Protein AF-A0A537CWT0-F1 (afdb_monomer)

Secondary structure (DSSP, 8-state):
----------------------------------PPPP------------------------PEEEEEES-HHHHHHHHHHHHHHHHTT------EEEEESSHHHHHHHS-HHHHHHHHHHHHSSSEEHHHHHHHTT--HHHHHHHHHHHHHTTSEEEETTEEEE--SEEEEE---

pLDDT: mean 72.59, std 23.46, range [31.36, 95.62]

Structure (mmCIF, N/CA/C/O backbone):
data_AF-A0A537CWT0-F1
#
_entry.id   AF-A0A537CWT0-F1
#
loop_
_atom_site.group_PDB
_atom_site.id
_atom_site.type_symbol
_atom_site.label_atom_id
_atom_site.label_alt_id
_atom_site.label_comp_id
_atom_site.label_asym_id
_atom_site.label_entity_id
_atom_site.label_seq_id
_atom_site.pdbx_PDB_ins_code
_atom_site.Cartn_x
_atom_site.Cartn_y
_atom_site.Cartn_z
_atom_site.occupancy
_atom_site.B_iso_or_equiv
_atom_site.auth_seq_id
_atom_site.auth_comp_id
_atom_site.auth_asym_id
_atom_site.auth_atom_id
_atom_site.pdbx_PDB_model_num
ATOM 1 N N . MET A 1 1 ? -45.341 -22.664 51.140 1.00 34.88 1 MET A N 1
ATOM 2 C CA . MET A 1 1 ? -44.654 -23.723 51.918 1.00 34.88 1 MET A CA 1
ATOM 3 C C . MET A 1 1 ? -45.090 -25.076 51.365 1.00 34.88 1 MET A C 1
ATOM 5 O O . MET A 1 1 ? -46.285 -25.164 51.106 1.00 34.88 1 MET A O 1
ATOM 9 N N . PRO A 1 2 ? -44.233 -26.111 51.226 1.00 49.41 2 PRO A N 1
ATOM 10 C CA . PRO A 1 2 ? -42.760 -26.183 51.326 1.00 49.41 2 PRO A CA 1
ATOM 11 C C . PRO A 1 2 ? -42.078 -26.769 50.042 1.00 49.41 2 PRO A C 1
ATOM 13 O O . PRO A 1 2 ? -42.751 -27.337 49.194 1.00 49.41 2 PRO A O 1
ATOM 16 N N . CYS A 1 3 ? -40.822 -26.385 49.748 1.00 33.22 3 CYS A N 1
ATOM 17 C CA . CYS A 1 3 ? -39.561 -27.187 49.754 1.00 33.22 3 CYS A CA 1
ATOM 18 C C . CYS A 1 3 ? -39.513 -28.389 48.775 1.00 33.22 3 CYS A C 1
ATOM 20 O O . CYS A 1 3 ? -40.420 -29.200 48.767 1.00 33.22 3 CYS A O 1
ATOM 22 N N . SER A 1 4 ? -38.481 -28.603 47.942 1.00 38.00 4 SER A N 1
ATOM 23 C CA . SER A 1 4 ? -37.072 -28.866 48.305 1.00 38.00 4 SER A CA 1
ATOM 24 C C . SER A 1 4 ? -36.154 -28.793 47.062 1.00 38.00 4 SER A C 1
ATOM 26 O O . SER A 1 4 ? -36.421 -29.452 46.066 1.00 38.00 4 SER A O 1
ATOM 28 N N . LYS A 1 5 ? -35.134 -27.921 47.038 1.00 36.72 5 LYS A N 1
ATOM 29 C CA . LYS A 1 5 ? -33.679 -28.227 47.063 1.00 36.72 5 LYS A CA 1
ATOM 30 C C . LYS A 1 5 ? -33.250 -29.599 46.501 1.00 36.72 5 LYS A C 1
ATOM 32 O O . LYS A 1 5 ? -33.615 -30.625 47.069 1.00 36.72 5 LYS A O 1
ATOM 37 N N . SER A 1 6 ? -32.332 -29.597 45.526 1.00 41.34 6 SER A N 1
ATOM 38 C CA . SER A 1 6 ? -30.952 -30.102 45.695 1.00 41.34 6 SER A CA 1
ATOM 39 C C . SER A 1 6 ? -30.081 -29.802 44.472 1.00 41.34 6 SER A C 1
ATOM 41 O O . SER A 1 6 ? -30.469 -30.016 43.328 1.00 41.34 6 SER A O 1
ATOM 43 N N . SER A 1 7 ? -28.905 -29.263 44.770 1.00 34.00 7 SER A N 1
ATOM 44 C CA . SER A 1 7 ? -27.832 -28.847 43.878 1.00 34.00 7 SER A CA 1
ATOM 45 C C . SER A 1 7 ? -27.056 -30.035 43.304 1.00 34.00 7 SER A C 1
ATOM 47 O O . SER A 1 7 ? -26.920 -31.060 43.965 1.00 34.00 7 SER A O 1
ATOM 49 N N . CYS A 1 8 ? -26.409 -29.843 42.153 1.00 32.84 8 CYS A N 1
ATOM 50 C CA . CYS A 1 8 ? -25.145 -30.517 41.874 1.00 32.84 8 CYS A CA 1
ATOM 51 C C . CYS A 1 8 ? -24.180 -29.525 41.214 1.00 32.84 8 CYS A C 1
ATOM 53 O O . CYS A 1 8 ? -24.408 -29.045 40.106 1.00 32.84 8 CYS A O 1
ATOM 55 N N . THR A 1 9 ? -23.133 -29.187 41.963 1.00 36.12 9 THR A N 1
ATOM 56 C CA . THR A 1 9 ? -21.976 -28.386 41.561 1.00 36.12 9 THR A CA 1
ATOM 57 C C . THR A 1 9 ? -20.804 -29.340 41.356 1.00 36.12 9 THR A C 1
ATOM 59 O O . THR A 1 9 ? -20.543 -30.153 42.236 1.00 36.12 9 THR A O 1
ATOM 62 N N . THR A 1 10 ? -20.072 -29.210 40.250 1.00 39.78 10 THR A N 1
ATOM 63 C CA . THR A 1 10 ? -18.680 -29.670 40.015 1.00 39.78 10 THR A CA 1
ATOM 64 C C . THR A 1 10 ? -18.254 -28.931 38.731 1.00 39.78 10 THR A C 1
ATOM 66 O O . THR A 1 10 ? -18.876 -29.145 37.700 1.00 39.78 10 THR A O 1
ATOM 69 N N . ILE A 1 11 ? -17.478 -27.838 38.709 1.00 36.50 11 ILE A N 1
ATOM 70 C CA . ILE A 1 11 ? -16.060 -27.595 39.054 1.00 36.50 11 ILE A CA 1
ATOM 71 C C . ILE A 1 11 ? -15.094 -28.652 38.504 1.00 36.50 11 ILE A C 1
ATOM 73 O O . ILE A 1 11 ? -14.943 -29.705 39.102 1.00 36.50 11 ILE A O 1
ATOM 77 N N . CYS A 1 12 ? -14.403 -28.318 37.410 1.00 35.03 12 CYS A N 1
ATOM 78 C CA . CYS A 1 12 ? -12.934 -28.344 37.249 1.00 35.03 12 CYS A CA 1
ATOM 79 C C . CYS A 1 12 ? -12.627 -28.059 35.766 1.00 35.03 12 CYS A C 1
ATOM 81 O O . CYS A 1 12 ? -13.151 -28.727 34.886 1.00 35.03 12 CYS A O 1
ATOM 83 N N . ALA A 1 13 ? -12.016 -26.928 35.419 1.00 34.69 13 ALA A N 1
ATOM 84 C CA . ALA A 1 13 ? -10.604 -26.572 35.590 1.00 34.69 13 ALA A CA 1
ATOM 85 C C . ALA A 1 13 ? -9.775 -26.922 34.339 1.00 34.69 13 ALA A C 1
ATOM 87 O O . ALA A 1 13 ? -9.564 -28.084 34.025 1.00 34.69 13 ALA A O 1
ATOM 88 N N . THR A 1 14 ? -9.294 -25.847 33.705 1.00 36.31 14 THR A N 1
ATOM 89 C CA . THR A 1 14 ? -7.886 -25.626 33.340 1.00 36.31 14 THR A CA 1
ATOM 90 C C . THR A 1 14 ? -7.220 -26.566 32.336 1.00 36.31 14 THR A C 1
ATOM 92 O O . THR A 1 14 ? -7.084 -27.757 32.574 1.00 36.31 14 THR A O 1
ATOM 95 N N . GLY A 1 15 ? -6.590 -25.977 31.314 1.00 32.84 15 GLY A N 1
ATOM 96 C CA . GLY A 1 15 ? -5.344 -26.560 30.807 1.00 32.84 15 GLY A CA 1
ATOM 97 C C . GLY A 1 15 ? -5.030 -26.308 29.347 1.00 32.84 15 GLY A C 1
ATOM 98 O O . GLY A 1 15 ? -5.294 -27.139 28.492 1.00 32.84 15 GLY A O 1
ATOM 99 N N . CYS A 1 16 ? -4.400 -25.167 29.100 1.00 32.88 16 CYS A N 1
ATOM 100 C CA . CYS A 1 16 ? -3.584 -24.868 27.930 1.00 32.88 16 CYS A CA 1
ATOM 101 C C . CYS A 1 16 ? -2.500 -25.944 27.698 1.00 32.88 16 CYS A C 1
ATOM 103 O O . CYS A 1 16 ? -1.888 -26.364 28.675 1.00 32.88 16 CYS A O 1
ATOM 105 N N . ALA A 1 17 ? -2.197 -26.308 26.445 1.00 37.72 17 ALA A N 1
ATOM 106 C CA . ALA A 1 17 ? -0.816 -26.421 25.949 1.00 37.72 17 ALA A CA 1
ATOM 107 C C . ALA A 1 17 ? -0.761 -26.840 24.473 1.00 37.72 17 ALA A C 1
ATOM 109 O O . ALA A 1 17 ? -1.354 -27.825 24.043 1.00 37.72 17 ALA A O 1
ATOM 110 N N . MET A 1 18 ? 0.023 -26.070 23.724 1.00 39.34 18 MET A N 1
ATOM 111 C CA . MET A 1 18 ? 0.506 -26.380 22.389 1.00 39.34 18 MET A CA 1
ATOM 112 C C . MET A 1 18 ? 1.511 -27.535 22.429 1.00 39.34 18 MET A C 1
ATOM 114 O O . MET A 1 18 ? 2.433 -27.515 23.237 1.00 39.34 18 MET A O 1
ATOM 118 N N . ALA A 1 19 ? 1.383 -28.466 21.494 1.00 38.69 19 ALA A N 1
ATOM 119 C CA . ALA A 1 19 ? 2.443 -29.261 20.870 1.00 38.69 19 ALA A CA 1
ATOM 120 C C . ALA A 1 19 ? 1.726 -30.121 19.817 1.00 38.69 19 ALA A C 1
ATOM 122 O O . ALA A 1 19 ? 0.599 -30.542 20.024 1.00 38.69 19 ALA A O 1
ATOM 123 N N . GLY A 1 20 ? 2.247 -30.421 18.647 1.00 37.44 20 GLY A N 1
ATOM 124 C CA . GLY A 1 20 ? 3.543 -30.185 18.072 1.00 37.44 20 GLY A CA 1
ATOM 125 C C . GLY A 1 20 ? 3.449 -30.704 16.643 1.00 37.44 20 GLY A C 1
ATOM 126 O O . GLY A 1 20 ? 2.646 -31.581 16.316 1.00 37.44 20 GLY A O 1
ATOM 127 N N . TRP A 1 21 ? 4.256 -30.106 15.785 1.00 36.69 21 TRP A N 1
ATOM 128 C CA . TRP A 1 21 ? 4.493 -30.561 14.428 1.00 36.69 21 TRP A CA 1
ATOM 129 C C . TRP A 1 21 ? 4.761 -32.071 14.426 1.00 36.69 21 TRP A C 1
ATOM 131 O O . TRP A 1 21 ? 5.682 -32.539 15.090 1.00 36.69 21 TRP A O 1
ATOM 141 N N . SER A 1 22 ? 3.956 -32.838 13.696 1.00 44.94 22 SER A N 1
ATOM 142 C CA . SER A 1 22 ? 4.201 -34.265 13.485 1.00 44.94 22 SER A CA 1
ATOM 143 C C . SER A 1 22 ? 4.055 -34.581 12.002 1.00 44.94 22 SER A C 1
ATOM 145 O O . SER A 1 22 ? 2.994 -34.445 11.397 1.00 44.94 22 SER A O 1
ATOM 147 N N . SER A 1 23 ? 5.192 -34.928 11.407 1.00 39.62 23 SER A N 1
ATOM 148 C CA . SER A 1 23 ? 5.325 -35.455 10.060 1.00 39.62 23 SER A CA 1
ATOM 149 C C . SER A 1 23 ? 4.630 -36.813 9.974 1.00 39.62 23 SER A C 1
ATOM 151 O O . SER A 1 23 ? 4.999 -37.765 10.661 1.00 39.62 23 SER A O 1
ATOM 153 N N . THR A 1 24 ? 3.623 -36.934 9.115 1.00 48.78 24 THR A N 1
ATOM 154 C CA . THR A 1 24 ? 3.025 -38.230 8.802 1.00 48.78 24 THR A CA 1
ATOM 155 C C . THR A 1 24 ? 3.873 -38.930 7.745 1.00 48.78 24 THR A C 1
ATOM 157 O O . THR A 1 24 ? 3.811 -38.649 6.551 1.00 48.78 24 THR A O 1
ATOM 160 N N . ARG A 1 25 ? 4.707 -39.861 8.215 1.00 39.31 25 ARG A N 1
ATOM 161 C CA . ARG A 1 25 ? 5.281 -40.935 7.404 1.00 39.31 25 ARG A CA 1
ATOM 162 C C . ARG A 1 25 ? 4.158 -41.926 7.091 1.00 39.31 25 ARG A C 1
ATOM 164 O O . ARG A 1 25 ? 3.628 -42.565 7.994 1.00 39.31 25 ARG A O 1
ATOM 171 N N . THR A 1 26 ? 3.797 -42.024 5.817 1.00 37.22 26 THR A N 1
ATOM 172 C CA . THR A 1 26 ? 2.825 -42.978 5.278 1.00 37.22 26 THR A CA 1
ATOM 173 C C . THR A 1 26 ? 3.346 -44.405 5.442 1.00 37.22 26 THR A C 1
ATOM 175 O O . THR A 1 26 ? 4.286 -44.809 4.762 1.00 37.22 26 THR A O 1
ATOM 178 N N . GLY A 1 27 ? 2.744 -45.157 6.362 1.00 35.94 27 GLY A N 1
ATOM 179 C CA . GLY A 1 27 ? 2.825 -46.612 6.426 1.00 35.94 27 GLY A CA 1
ATOM 180 C C . GLY A 1 27 ? 1.505 -47.188 5.929 1.00 35.94 27 GLY A C 1
ATOM 181 O O . GLY A 1 27 ? 0.454 -46.888 6.490 1.00 35.94 27 GLY A O 1
ATOM 182 N N . ALA A 1 28 ? 1.572 -47.952 4.843 1.00 35.06 28 ALA A N 1
ATOM 183 C CA . ALA A 1 28 ? 0.460 -48.695 4.276 1.00 35.06 28 ALA A CA 1
ATOM 184 C C . ALA A 1 28 ? 0.039 -49.835 5.216 1.00 35.06 28 ALA A C 1
ATOM 186 O O . ALA A 1 28 ? 0.887 -50.577 5.708 1.00 35.06 28 ALA A O 1
ATOM 187 N N . ALA A 1 29 ? -1.267 -49.984 5.419 1.00 35.78 29 ALA A N 1
ATOM 188 C CA . ALA A 1 29 ? -1.880 -51.214 5.896 1.00 35.78 29 ALA A CA 1
ATOM 189 C C . ALA A 1 29 ? -3.278 -51.322 5.272 1.00 35.78 29 ALA A C 1
ATOM 191 O O . ALA A 1 29 ? -4.178 -50.538 5.579 1.00 35.78 29 ALA A O 1
ATOM 192 N N . GLU A 1 30 ? -3.404 -52.264 4.339 1.00 34.53 30 GLU A N 1
ATOM 193 C CA . GLU A 1 30 ? -4.662 -52.785 3.813 1.00 34.53 30 GLU A CA 1
ATOM 194 C C . GLU A 1 30 ? -5.505 -53.381 4.941 1.00 34.53 30 GLU A C 1
ATOM 196 O O . GLU A 1 30 ? -5.011 -54.180 5.734 1.00 34.53 30 GLU A O 1
ATOM 201 N N . CYS A 1 31 ? -6.800 -53.068 4.946 1.00 31.36 31 CYS A N 1
ATOM 202 C CA . CYS A 1 31 ? -7.801 -53.886 5.615 1.00 31.36 31 CYS A CA 1
ATOM 203 C C . CYS A 1 31 ? -8.900 -54.232 4.614 1.00 31.36 31 CYS A C 1
ATOM 205 O O . CYS A 1 31 ? -9.511 -53.367 3.985 1.00 31.36 31 CYS A O 1
ATOM 207 N N . ALA A 1 32 ? -9.068 -55.540 4.467 1.00 36.44 32 ALA A N 1
ATOM 208 C CA . ALA A 1 32 ? -9.898 -56.235 3.512 1.00 36.44 32 ALA A CA 1
ATOM 209 C C . ALA A 1 32 ? -11.406 -56.069 3.754 1.00 36.44 32 ALA A C 1
ATOM 211 O O . ALA A 1 32 ? -11.881 -55.789 4.855 1.00 36.44 32 ALA A O 1
ATOM 212 N N . ALA A 1 33 ? -12.135 -56.296 2.665 1.00 34.25 33 ALA A N 1
ATOM 213 C CA . ALA A 1 33 ? -13.580 -56.297 2.549 1.00 34.25 33 ALA A CA 1
ATOM 214 C C . ALA A 1 33 ? -14.261 -57.422 3.350 1.00 34.25 33 ALA A C 1
ATOM 216 O O . ALA A 1 33 ? -13.809 -58.565 3.342 1.00 34.25 33 ALA A O 1
ATOM 217 N N . ALA A 1 34 ? -15.428 -57.117 3.922 1.00 35.56 34 ALA A N 1
ATOM 218 C CA . ALA A 1 34 ? -16.455 -58.100 4.257 1.00 35.56 34 ALA A CA 1
ATOM 219 C C . ALA A 1 34 ? -17.852 -57.484 4.050 1.00 35.56 34 ALA A C 1
ATOM 221 O O . ALA A 1 34 ? -18.134 -56.377 4.508 1.00 35.56 34 ALA A O 1
ATOM 222 N N . ALA A 1 35 ? -18.689 -58.200 3.298 1.00 39.25 35 ALA A N 1
ATOM 223 C CA . ALA A 1 35 ? -20.044 -57.838 2.876 1.00 39.25 35 ALA A CA 1
ATOM 224 C C . ALA A 1 35 ? -21.115 -58.172 3.954 1.00 39.25 35 ALA A C 1
ATOM 226 O O . ALA A 1 35 ? -20.802 -58.871 4.919 1.00 39.25 35 ALA A O 1
ATOM 227 N N . PRO A 1 36 ? -22.369 -57.681 3.823 1.00 46.34 36 PRO A N 1
ATOM 228 C CA . PRO A 1 36 ? -23.316 -57.514 4.933 1.00 46.34 36 PRO A CA 1
ATOM 229 C C . PRO A 1 36 ? -24.407 -58.602 4.996 1.00 46.34 36 PRO A C 1
ATOM 231 O O . PRO A 1 36 ? -24.642 -59.289 4.002 1.00 46.34 36 PRO A O 1
ATOM 234 N N . PRO A 1 37 ? -25.192 -58.672 6.090 1.00 43.22 37 PRO A N 1
ATOM 235 C CA . PRO A 1 37 ? -26.541 -59.214 6.035 1.00 43.22 37 PRO A CA 1
ATOM 236 C C . PRO A 1 37 ? -27.619 -58.119 6.020 1.00 43.22 37 PRO A C 1
ATOM 238 O O . PRO A 1 37 ? -27.572 -57.107 6.720 1.00 43.22 37 PRO A O 1
ATOM 241 N N . THR A 1 38 ? -28.622 -58.389 5.196 1.00 44.62 38 THR A N 1
ATOM 242 C CA . THR A 1 38 ? -29.896 -57.693 5.029 1.00 44.62 38 THR A CA 1
ATOM 243 C C . THR A 1 38 ? -30.796 -57.810 6.258 1.00 44.62 38 THR A C 1
ATOM 245 O O . THR A 1 38 ? -31.020 -58.916 6.742 1.00 44.62 38 THR A O 1
ATOM 248 N N . SER A 1 39 ? -31.454 -56.720 6.659 1.00 44.41 39 SER A N 1
ATOM 249 C CA . SER A 1 39 ? -32.842 -56.810 7.128 1.00 44.41 39 SER A CA 1
ATOM 250 C C . SER A 1 39 ? -33.589 -55.492 6.927 1.00 44.41 39 SER A C 1
ATOM 252 O O . SER A 1 39 ? -33.061 -54.392 7.073 1.00 44.41 39 SER A O 1
ATOM 254 N N . SER A 1 40 ? -34.828 -55.656 6.489 1.00 47.53 40 SER A N 1
ATOM 255 C CA . SER A 1 40 ? -35.808 -54.650 6.117 1.00 47.53 40 SER A CA 1
ATOM 256 C C . SER A 1 40 ? -36.410 -53.945 7.331 1.00 47.53 40 SER A C 1
ATOM 258 O O . SER A 1 40 ? -36.936 -54.602 8.227 1.00 47.53 40 SER A O 1
ATOM 260 N N . GLY A 1 41 ? -36.461 -52.616 7.284 1.00 39.62 41 GLY A N 1
ATOM 261 C CA . GLY A 1 41 ? -37.243 -51.790 8.199 1.00 39.62 41 GLY A CA 1
ATOM 262 C C . GLY A 1 41 ? -37.722 -50.538 7.476 1.00 39.62 41 GLY A C 1
ATOM 263 O O . GLY A 1 41 ? -36.957 -49.615 7.226 1.00 39.62 41 GLY A O 1
ATOM 264 N N . ARG A 1 42 ? -38.993 -50.540 7.081 1.00 43.19 42 ARG A N 1
ATOM 265 C CA . ARG A 1 42 ? -39.689 -49.433 6.425 1.00 43.19 42 ARG A CA 1
ATOM 266 C C . ARG A 1 42 ? -40.107 -48.423 7.495 1.00 43.19 42 ARG A C 1
ATOM 268 O O . ARG A 1 42 ? -40.967 -48.754 8.298 1.00 43.19 42 ARG A O 1
ATOM 275 N N . SER A 1 43 ? -39.583 -47.199 7.463 1.00 44.97 43 SER A N 1
ATOM 276 C CA . SER A 1 43 ? -40.350 -46.029 7.906 1.00 44.97 43 SER A CA 1
ATOM 277 C C . SER A 1 43 ? -39.778 -44.728 7.357 1.00 44.97 43 SER A C 1
ATOM 279 O O . SER A 1 43 ? -38.613 -44.408 7.557 1.00 44.97 43 SER A O 1
ATOM 281 N N . SER A 1 44 ? -40.666 -43.999 6.682 1.00 44.09 44 SER A N 1
ATOM 282 C CA . SER A 1 44 ? -40.820 -42.546 6.722 1.00 44.09 44 SER A CA 1
ATOM 283 C C . SER A 1 44 ? -39.558 -41.687 6.767 1.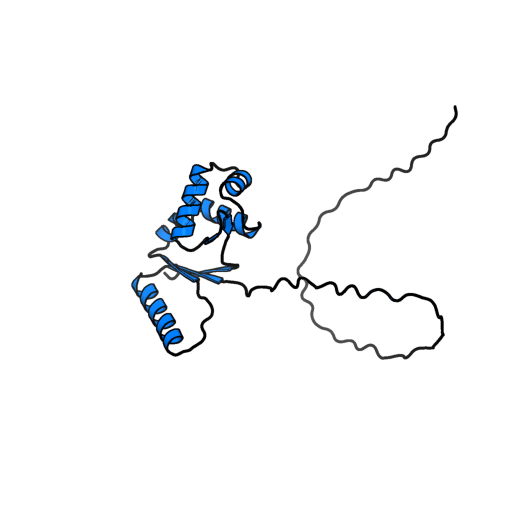00 44.09 44 SER A C 1
ATOM 285 O O . SER A 1 44 ? -38.945 -41.492 7.814 1.00 44.09 44 SER A O 1
ATOM 287 N N . SER A 1 45 ? -39.318 -40.994 5.666 1.00 50.69 45 SER A N 1
ATOM 288 C CA . SER A 1 45 ? -39.399 -39.533 5.630 1.00 50.69 45 SER A CA 1
ATOM 289 C C . SER A 1 45 ? -38.597 -39.095 4.422 1.00 50.69 45 SER A C 1
ATOM 291 O O . SER A 1 45 ? -37.383 -39.275 4.362 1.00 50.69 45 SER A O 1
ATOM 293 N N . CYS A 1 46 ? -39.297 -38.549 3.434 1.00 37.69 46 CYS A N 1
ATOM 294 C CA . CYS A 1 46 ? -38.706 -37.661 2.456 1.00 37.69 46 CYS A CA 1
ATOM 295 C C . CYS A 1 46 ? -38.040 -36.511 3.222 1.00 37.69 46 CYS A C 1
ATOM 297 O O . CYS A 1 46 ? -38.664 -35.496 3.524 1.00 37.69 46 CYS A O 1
ATOM 299 N N . ALA A 1 47 ? -36.769 -36.700 3.578 1.00 43.72 47 ALA A N 1
ATOM 300 C CA . ALA A 1 47 ? -35.898 -35.610 3.944 1.00 43.72 47 ALA A CA 1
ATOM 301 C C . ALA A 1 47 ? -35.849 -34.710 2.716 1.00 43.72 47 ALA A C 1
ATOM 303 O O . ALA A 1 47 ? -35.270 -35.067 1.689 1.00 43.72 47 ALA A O 1
ATOM 304 N N . THR A 1 48 ? -36.534 -33.575 2.819 1.00 49.19 48 THR A N 1
ATOM 305 C CA . THR A 1 48 ? -36.343 -32.411 1.974 1.00 49.19 48 THR A CA 1
ATOM 306 C C . THR A 1 48 ? -34.844 -32.248 1.799 1.00 49.19 48 THR A C 1
ATOM 308 O O . THR A 1 48 ? -34.147 -31.825 2.723 1.00 49.19 48 THR A O 1
ATOM 311 N N . THR A 1 49 ? -34.318 -32.626 0.634 1.00 49.41 49 THR A N 1
ATOM 312 C CA . THR A 1 49 ? -33.001 -32.183 0.205 1.00 49.41 49 THR A CA 1
ATOM 313 C C . THR A 1 49 ? -33.162 -30.701 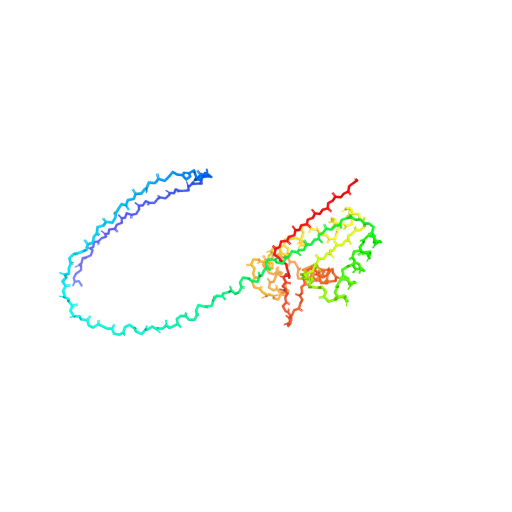-0.058 1.00 49.41 49 THR A C 1
ATOM 315 O O . THR A 1 49 ? -33.343 -30.261 -1.190 1.00 49.41 49 THR A O 1
ATOM 318 N N . SER A 1 50 ? -33.166 -29.929 1.029 1.00 42.31 50 SER A N 1
ATOM 319 C CA . SER A 1 50 ? -32.785 -28.539 1.022 1.00 42.31 50 SER A CA 1
ATOM 320 C C . SER A 1 50 ? -31.411 -28.567 0.396 1.00 42.31 50 SER A C 1
ATOM 322 O O . SER A 1 50 ? -30.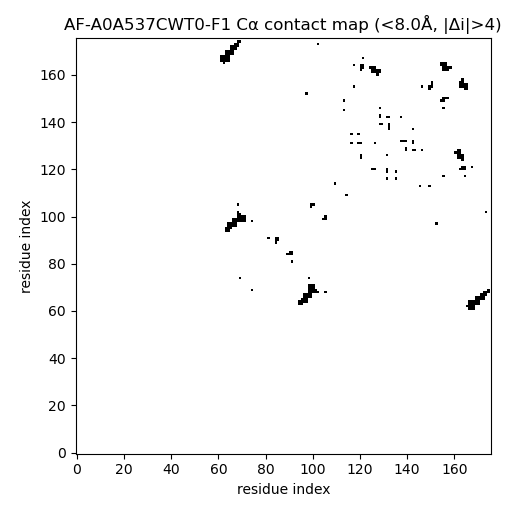428 -28.928 1.044 1.00 42.31 50 SER A O 1
ATOM 324 N N . SER A 1 51 ? -31.367 -28.300 -0.904 1.00 44.19 51 SER A N 1
ATOM 325 C CA . SER A 1 51 ? -30.166 -27.920 -1.607 1.00 44.19 51 SER A CA 1
ATOM 326 C C . SER A 1 51 ? -29.648 -26.712 -0.848 1.00 44.19 51 SER A C 1
ATOM 328 O O . SER A 1 51 ? -30.036 -25.573 -1.104 1.00 44.19 51 SER A O 1
ATOM 330 N N . ALA A 1 52 ? -28.835 -26.987 0.171 1.00 43.97 52 ALA A N 1
ATOM 331 C CA . ALA A 1 52 ? -27.934 -26.042 0.758 1.00 43.97 52 ALA A CA 1
ATOM 332 C C . ALA A 1 52 ? -27.084 -25.633 -0.429 1.00 43.97 52 ALA A C 1
ATOM 334 O O . ALA A 1 52 ? -26.155 -26.341 -0.821 1.00 43.97 52 ALA A O 1
ATOM 335 N N . THR A 1 53 ? -27.487 -24.536 -1.068 1.00 49.31 53 THR A N 1
ATOM 336 C CA . THR A 1 53 ? -26.654 -23.781 -1.980 1.00 49.31 53 THR A CA 1
ATOM 337 C C . THR A 1 53 ? -25.483 -23.381 -1.120 1.00 49.31 53 THR A C 1
ATOM 339 O O . THR A 1 53 ? -25.498 -22.366 -0.422 1.00 49.31 53 THR A O 1
ATOM 342 N N . SER A 1 54 ? -24.516 -24.294 -1.075 1.00 44.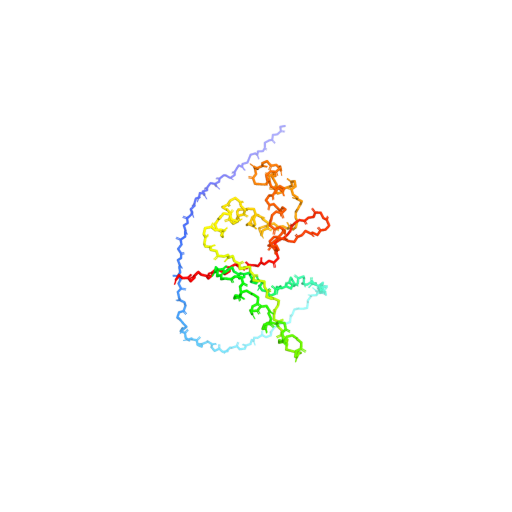44 54 SER A N 1
ATOM 343 C CA . SER A 1 54 ? -23.191 -24.099 -0.566 1.00 44.44 54 SER A CA 1
ATOM 344 C C . SER A 1 54 ? -22.786 -22.795 -1.207 1.00 44.44 54 SER A C 1
ATOM 346 O O . SER A 1 54 ? -22.533 -22.725 -2.411 1.00 44.44 54 SER A O 1
ATOM 348 N N . ARG A 1 55 ? -22.803 -21.730 -0.402 1.00 49.69 55 ARG A N 1
ATOM 349 C CA . ARG A 1 55 ? -22.022 -20.535 -0.653 1.00 49.69 55 ARG A CA 1
ATOM 350 C C . ARG A 1 55 ? -20.585 -21.021 -0.579 1.00 49.69 55 ARG A C 1
ATOM 352 O O . ARG A 1 55 ? -19.881 -20.816 0.404 1.00 49.69 55 ARG A O 1
ATOM 359 N N . ARG A 1 56 ? -20.177 -21.743 -1.620 1.00 44.53 56 ARG A N 1
ATOM 360 C CA . ARG A 1 56 ? -18.807 -21.989 -1.984 1.00 44.53 56 ARG A CA 1
ATOM 361 C C . ARG A 1 56 ? -18.315 -20.580 -2.229 1.00 44.53 56 ARG A C 1
ATOM 363 O O . ARG A 1 56 ? -18.520 -20.031 -3.306 1.00 44.53 56 ARG A O 1
ATOM 370 N N . ARG A 1 57 ? -17.798 -19.946 -1.166 1.00 47.28 57 ARG A N 1
ATOM 371 C CA . ARG A 1 57 ? -16.933 -18.782 -1.288 1.00 47.28 57 ARG A CA 1
ATOM 372 C C . ARG A 1 57 ? -15.978 -19.199 -2.383 1.00 47.28 57 ARG A C 1
ATOM 374 O O . ARG A 1 57 ? -15.213 -20.143 -2.194 1.00 47.28 57 ARG A O 1
ATOM 381 N N . SER A 1 58 ? -16.127 -18.594 -3.552 1.00 46.72 58 SER A N 1
ATOM 382 C CA . SER A 1 58 ? -15.103 -18.636 -4.570 1.00 46.72 58 SER A CA 1
ATOM 383 C C . SER A 1 58 ? -13.847 -18.222 -3.828 1.00 46.72 58 SER A C 1
ATOM 385 O O . SER A 1 58 ? -13.749 -17.076 -3.383 1.00 46.72 58 SER A O 1
ATOM 387 N N . VAL A 1 59 ? -12.959 -19.177 -3.564 1.00 55.25 59 VAL A N 1
ATOM 388 C CA . VAL A 1 59 ? -11.621 -18.869 -3.088 1.00 55.25 59 VAL A CA 1
ATOM 389 C C . VAL A 1 59 ? -11.007 -18.162 -4.282 1.00 55.25 59 VAL A C 1
ATOM 391 O O . VAL A 1 59 ? -10.516 -18.801 -5.208 1.00 55.25 59 VAL A O 1
ATOM 394 N N . ALA A 1 60 ? -11.211 -16.845 -4.349 1.00 59.06 60 ALA A N 1
ATOM 395 C CA . ALA A 1 60 ? -10.546 -16.000 -5.311 1.00 59.06 60 ALA A CA 1
ATOM 396 C C . ALA A 1 60 ? -9.062 -16.327 -5.155 1.00 59.06 60 ALA A C 1
ATOM 398 O O . ALA A 1 60 ? -8.556 -16.334 -4.032 1.00 59.06 60 ALA A O 1
ATOM 399 N N . LEU A 1 61 ? -8.422 -16.722 -6.257 1.00 65.12 61 LEU A N 1
ATOM 400 C CA . LEU A 1 61 ? -6.998 -17.039 -6.294 1.00 65.12 61 LEU A 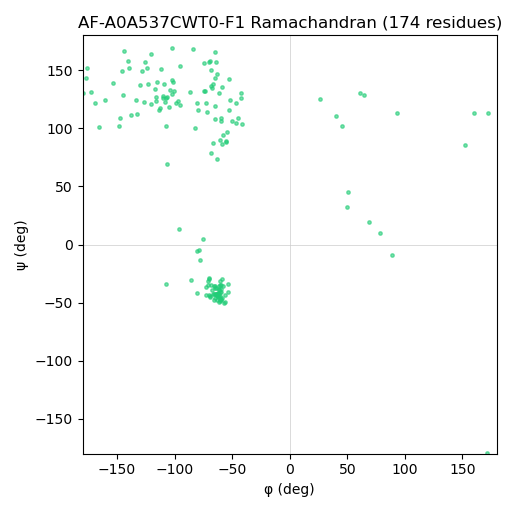CA 1
ATOM 401 C C . LEU A 1 61 ? -6.235 -15.991 -5.480 1.00 65.12 61 LEU A C 1
ATOM 403 O O . LEU A 1 61 ? -6.481 -14.797 -5.658 1.00 65.12 61 LEU A O 1
ATOM 407 N N . ALA A 1 62 ? -5.362 -16.447 -4.578 1.00 76.19 62 ALA A N 1
ATOM 408 C CA . ALA A 1 62 ? -4.631 -15.565 -3.679 1.00 76.19 62 ALA A CA 1
ATOM 409 C C . ALA A 1 62 ? -3.916 -14.479 -4.491 1.00 76.19 62 ALA A C 1
ATOM 411 O O . A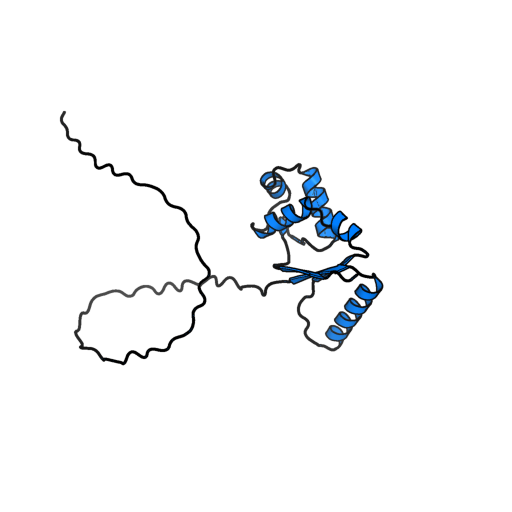LA A 1 62 ? -3.043 -14.759 -5.316 1.00 76.19 62 ALA A O 1
ATOM 412 N N . ARG A 1 63 ? -4.322 -13.229 -4.281 1.00 85.94 63 ARG A N 1
ATOM 413 C CA . ARG A 1 63 ? -3.786 -12.078 -5.003 1.00 85.94 63 ARG A CA 1
ATOM 414 C C . ARG A 1 63 ? -2.459 -11.694 -4.359 1.00 85.94 63 ARG A C 1
ATOM 416 O O . ARG A 1 63 ? -2.415 -11.417 -3.165 1.00 85.94 63 ARG A O 1
ATOM 423 N N . THR A 1 64 ? -1.374 -11.688 -5.122 1.00 89.25 64 THR A N 1
ATOM 424 C CA . THR A 1 64 ? -0.044 -11.357 -4.586 1.00 89.25 64 THR A CA 1
ATOM 425 C C . THR A 1 64 ? 0.319 -9.914 -4.925 1.00 89.25 64 THR A C 1
ATOM 427 O O . THR A 1 64 ? 0.174 -9.495 -6.072 1.00 89.25 64 THR A O 1
ATOM 430 N N . LEU A 1 65 ? 0.790 -9.167 -3.928 1.00 90.69 65 LEU A N 1
ATOM 431 C CA . LEU A 1 65 ? 1.460 -7.880 -4.090 1.00 90.69 65 LEU A CA 1
ATOM 432 C C . LEU A 1 65 ? 2.974 -8.104 -4.063 1.00 90.69 65 LEU A C 1
ATOM 434 O O . LEU A 1 65 ? 3.508 -8.620 -3.079 1.00 90.69 65 LEU A O 1
ATOM 438 N N . GLU A 1 66 ? 3.664 -7.680 -5.114 1.00 91.31 66 GLU A N 1
ATOM 439 C CA . GLU A 1 66 ? 5.122 -7.700 -5.181 1.00 91.31 66 GLU A CA 1
ATOM 440 C C . GLU A 1 66 ? 5.688 -6.319 -4.855 1.00 91.31 66 GLU A C 1
ATOM 442 O O . GLU A 1 66 ? 5.383 -5.327 -5.517 1.00 91.31 66 GLU A O 1
ATOM 447 N N . LEU A 1 67 ? 6.528 -6.260 -3.828 1.00 91.88 67 LEU A N 1
ATOM 448 C CA . LEU A 1 67 ? 7.203 -5.055 -3.382 1.00 91.88 67 LEU A CA 1
ATOM 449 C C . LEU A 1 67 ? 8.687 -5.159 -3.730 1.00 91.88 67 LEU A C 1
ATOM 451 O O . LEU A 1 67 ? 9.360 -6.110 -3.325 1.00 91.88 67 LEU A O 1
ATOM 455 N N . ARG A 1 68 ? 9.198 -4.198 -4.496 1.00 91.44 68 ARG A N 1
ATOM 456 C CA . ARG A 1 68 ? 10.582 -4.213 -4.981 1.00 91.44 68 ARG A CA 1
ATOM 457 C C . ARG A 1 68 ? 11.296 -2.911 -4.685 1.00 91.44 68 ARG A C 1
ATOM 459 O O . ARG A 1 68 ? 10.680 -1.847 -4.679 1.00 91.44 68 ARG A O 1
ATOM 466 N N . VAL A 1 69 ? 12.603 -3.021 -4.488 1.00 92.00 69 VAL A N 1
ATOM 467 C CA . VAL A 1 69 ? 13.520 -1.883 -4.439 1.00 92.00 69 VAL A CA 1
ATOM 468 C C . VAL A 1 69 ? 14.403 -1.924 -5.681 1.00 92.00 69 VAL A C 1
ATOM 470 O O . VAL A 1 69 ? 14.966 -2.974 -5.987 1.00 92.00 69 VAL A O 1
ATOM 473 N N . GLY A 1 70 ? 14.471 -0.820 -6.420 1.00 90.31 70 GLY A N 1
ATOM 474 C CA . GLY A 1 70 ? 15.235 -0.726 -7.663 1.00 90.31 70 GLY A CA 1
ATOM 475 C C . GLY A 1 70 ? 14.972 0.569 -8.425 1.00 90.31 70 GLY A C 1
ATOM 476 O O . GLY A 1 70 ? 14.189 1.418 -7.992 1.00 90.31 70 GLY A O 1
ATOM 477 N N . ALA A 1 71 ? 15.617 0.724 -9.580 1.00 88.38 71 ALA A N 1
ATOM 478 C CA . ALA A 1 71 ? 15.463 1.924 -10.387 1.00 88.38 71 ALA A CA 1
ATOM 479 C C . ALA A 1 71 ? 14.049 2.021 -10.984 1.00 88.38 71 ALA A C 1
ATOM 481 O O . ALA A 1 71 ? 13.402 1.018 -11.296 1.00 88.38 71 ALA A O 1
ATOM 482 N N . ALA A 1 72 ? 13.578 3.252 -11.201 1.00 85.38 72 ALA A N 1
ATOM 483 C CA . ALA A 1 72 ? 12.310 3.485 -11.892 1.00 85.38 72 ALA A CA 1
ATOM 484 C C . ALA A 1 72 ? 12.322 2.921 -13.328 1.00 85.38 72 ALA A C 1
ATOM 486 O O . ALA A 1 72 ? 11.289 2.447 -13.796 1.00 85.38 72 ALA A O 1
ATOM 487 N N . GLY A 1 73 ? 13.492 2.903 -13.983 1.00 88.50 73 GLY A N 1
ATOM 488 C CA . GLY A 1 73 ? 13.693 2.265 -15.290 1.00 88.50 73 GLY A CA 1
ATOM 489 C C . GLY A 1 73 ? 13.331 0.779 -15.270 1.00 88.50 73 GLY A C 1
ATOM 490 O O . GLY A 1 73 ? 12.456 0.363 -16.018 1.00 88.50 73 GLY A O 1
ATOM 491 N N . ASP A 1 74 ? 13.853 0.013 -14.305 1.00 88.75 74 ASP A N 1
ATOM 492 C CA . ASP A 1 74 ? 13.538 -1.419 -14.169 1.00 88.75 74 ASP A CA 1
ATOM 493 C C . ASP A 1 74 ? 12.036 -1.684 -13.968 1.00 88.75 74 ASP A C 1
ATOM 495 O O . ASP A 1 74 ? 11.525 -2.766 -14.277 1.00 88.75 74 ASP A O 1
ATOM 499 N N . ALA A 1 75 ? 11.320 -0.735 -13.357 1.00 88.12 75 ALA A N 1
ATOM 500 C CA . ALA A 1 75 ? 9.872 -0.809 -13.195 1.00 88.12 75 ALA A CA 1
ATOM 501 C C . ALA A 1 75 ? 9.138 -0.570 -14.515 1.00 88.12 75 ALA A C 1
ATOM 503 O O . ALA A 1 75 ? 8.208 -1.321 -14.824 1.00 88.12 75 ALA A O 1
ATOM 504 N N . LEU A 1 76 ? 9.579 0.426 -15.283 1.00 89.69 76 LEU A N 1
ATOM 505 C CA . LEU A 1 76 ? 9.031 0.746 -16.594 1.00 89.69 76 LEU A CA 1
ATOM 506 C C . LEU A 1 76 ? 9.281 -0.388 -17.595 1.00 89.69 76 LEU A C 1
ATOM 508 O O . LEU A 1 76 ? 8.330 -0.847 -18.221 1.00 89.69 76 LEU A O 1
ATOM 512 N N . ASP A 1 77 ? 10.496 -0.931 -17.645 1.00 92.31 77 ASP A N 1
ATOM 513 C CA . ASP A 1 77 ? 10.861 -2.038 -18.538 1.00 92.31 77 ASP A CA 1
ATOM 514 C C . ASP A 1 77 ? 9.997 -3.281 -18.278 1.00 92.31 77 ASP A C 1
ATOM 516 O O . ASP A 1 77 ? 9.518 -3.955 -19.192 1.00 92.31 77 ASP A O 1
ATOM 520 N N . ARG A 1 78 ? 9.733 -3.591 -17.001 1.00 88.56 78 ARG A N 1
ATOM 521 C CA . ARG A 1 78 ? 8.837 -4.697 -16.625 1.00 88.56 78 ARG A CA 1
ATOM 522 C C . ARG A 1 78 ? 7.393 -4.432 -17.012 1.00 88.56 78 ARG A C 1
ATOM 524 O O . ARG A 1 78 ? 6.700 -5.372 -17.406 1.00 88.56 78 ARG A O 1
ATOM 531 N N . PHE A 1 79 ? 6.937 -3.195 -16.852 1.00 90.12 79 PHE A N 1
ATOM 532 C CA . PHE A 1 79 ? 5.601 -2.800 -17.266 1.00 90.12 79 PHE A CA 1
ATOM 533 C C . PHE A 1 79 ? 5.446 -2.939 -18.784 1.00 90.12 79 PHE A C 1
ATOM 535 O O . PHE A 1 79 ? 4.505 -3.591 -19.227 1.00 90.12 79 PHE A O 1
ATOM 542 N N . GLU A 1 80 ? 6.403 -2.441 -19.566 1.00 92.31 80 GLU A N 1
ATOM 543 C CA . GLU A 1 80 ? 6.424 -2.579 -21.023 1.00 92.31 80 GLU A CA 1
ATOM 544 C C . GLU A 1 80 ? 6.441 -4.054 -21.444 1.00 92.31 80 GLU A C 1
ATOM 546 O O . GLU A 1 80 ? 5.609 -4.498 -22.237 1.00 92.31 80 GLU A O 1
ATOM 551 N N . ALA A 1 81 ? 7.308 -4.865 -20.833 1.00 90.69 81 ALA A N 1
ATOM 552 C CA . ALA A 1 81 ? 7.353 -6.298 -21.098 1.00 90.69 81 ALA A CA 1
ATOM 553 C C . ALA A 1 81 ? 6.033 -7.005 -20.744 1.00 90.69 81 ALA A C 1
ATOM 555 O O . ALA A 1 81 ? 5.657 -7.983 -21.390 1.00 90.69 81 ALA A O 1
ATOM 556 N N . ALA A 1 82 ? 5.329 -6.583 -19.691 1.00 88.88 82 ALA A N 1
ATOM 557 C CA . ALA A 1 82 ? 4.009 -7.117 -19.357 1.00 88.88 82 ALA A CA 1
ATOM 558 C C . ALA A 1 82 ? 2.948 -6.664 -20.371 1.00 88.88 82 ALA A C 1
ATOM 560 O O . ALA A 1 82 ? 2.161 -7.490 -20.831 1.00 88.88 82 ALA A O 1
ATOM 561 N N . TRP A 1 83 ? 2.966 -5.391 -20.762 1.00 90.31 83 TRP A N 1
ATOM 562 C CA . TRP A 1 83 ? 2.043 -4.813 -21.732 1.00 90.31 83 TRP A CA 1
ATOM 563 C C . TRP A 1 83 ? 2.145 -5.487 -23.101 1.00 90.31 83 TRP A C 1
ATOM 565 O O . TRP A 1 83 ? 1.135 -5.942 -23.635 1.00 90.31 83 TRP A O 1
ATOM 575 N N . ASN A 1 84 ? 3.362 -5.652 -23.624 1.00 92.00 84 ASN A N 1
ATOM 576 C CA . ASN A 1 84 ? 3.600 -6.276 -24.927 1.00 92.00 84 ASN A CA 1
ATOM 577 C C . ASN A 1 84 ? 3.075 -7.718 -24.975 1.00 92.00 84 ASN A C 1
ATOM 579 O O . ASN A 1 84 ? 2.436 -8.119 -25.942 1.00 92.00 84 ASN A O 1
ATOM 583 N N . ARG A 1 85 ? 3.218 -8.483 -23.885 1.00 89.31 85 ARG A N 1
ATOM 584 C CA . ARG A 1 85 ? 2.635 -9.833 -23.787 1.00 89.31 85 ARG A CA 1
ATOM 585 C C . ARG A 1 85 ? 1.109 -9.820 -23.875 1.00 89.31 85 ARG A C 1
ATOM 587 O O . ARG A 1 85 ? 0.541 -10.696 -24.521 1.00 89.31 85 ARG A O 1
ATOM 594 N N . VAL A 1 86 ? 0.448 -8.861 -23.222 1.00 89.56 86 VAL A N 1
ATOM 595 C CA . VAL A 1 86 ? -1.015 -8.714 -23.313 1.00 89.56 86 VAL A CA 1
ATOM 596 C C . VAL A 1 86 ? -1.424 -8.306 -24.727 1.00 89.56 86 VAL A C 1
ATOM 598 O O . VAL A 1 86 ? -2.376 -8.870 -25.259 1.00 89.56 86 VAL A O 1
ATOM 601 N N . ALA A 1 87 ? -0.689 -7.379 -25.348 1.00 89.31 87 ALA A N 1
ATOM 602 C CA . ALA A 1 87 ? -0.931 -6.938 -26.722 1.00 89.31 87 ALA A CA 1
ATOM 603 C C . ALA A 1 87 ? -0.806 -8.092 -27.736 1.00 89.31 87 ALA A C 1
ATOM 605 O O . ALA A 1 87 ? -1.586 -8.177 -28.678 1.00 89.31 87 ALA A O 1
ATOM 606 N N . GLU A 1 88 ? 0.104 -9.036 -27.493 1.00 92.56 88 GLU A N 1
ATOM 607 C CA . GLU A 1 88 ? 0.255 -10.282 -28.259 1.00 92.56 88 GLU A CA 1
ATOM 608 C C . GLU A 1 88 ? -0.821 -11.346 -27.943 1.00 92.56 88 GLU A C 1
ATOM 610 O O . GLU A 1 88 ? -0.744 -12.480 -28.415 1.00 92.56 88 GLU A O 1
ATOM 615 N N . GLY A 1 89 ? -1.815 -11.027 -27.110 1.00 89.94 89 GLY A N 1
ATOM 616 C CA . GLY A 1 89 ? -2.894 -11.940 -26.732 1.00 89.94 89 GLY A CA 1
ATOM 617 C C . GLY A 1 89 ? -2.508 -12.984 -25.678 1.00 89.94 89 GLY A C 1
ATOM 618 O O . GLY A 1 89 ? -3.292 -13.899 -25.403 1.00 89.94 89 GLY A O 1
ATOM 619 N N . ARG A 1 90 ? -1.330 -12.874 -25.045 1.00 87.31 90 ARG A N 1
ATOM 620 C CA . ARG A 1 90 ? -0.949 -13.774 -23.949 1.00 87.31 90 ARG A CA 1
ATOM 6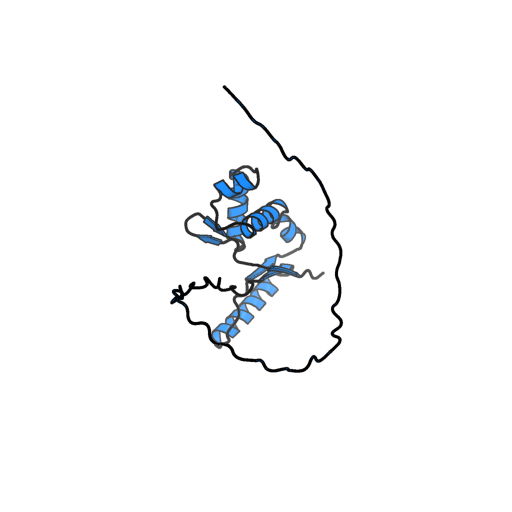21 C C . ARG A 1 90 ? -1.746 -13.424 -22.693 1.00 87.31 90 ARG A C 1
ATOM 623 O O . ARG A 1 90 ? -1.809 -12.271 -22.269 1.00 87.31 90 ARG A O 1
ATOM 630 N N . ARG A 1 91 ? -2.324 -14.440 -22.045 1.00 77.88 91 ARG A N 1
ATOM 631 C CA . ARG A 1 91 ? -2.999 -14.262 -20.753 1.00 77.88 91 ARG A CA 1
ATOM 632 C C . ARG A 1 91 ? -1.966 -14.046 -19.653 1.00 77.88 91 ARG A C 1
ATOM 634 O O . ARG A 1 91 ? -1.136 -14.915 -19.400 1.00 77.88 91 ARG A O 1
ATOM 641 N N . LEU A 1 92 ? -2.070 -12.914 -18.972 1.00 74.94 92 LEU A N 1
ATOM 642 C CA . LEU A 1 92 ? -1.310 -12.604 -17.767 1.00 74.94 92 LEU A CA 1
ATOM 643 C C . LEU A 1 92 ? -2.239 -12.616 -16.557 1.00 74.94 92 LEU A C 1
ATOM 645 O O . LEU A 1 92 ? -3.358 -12.106 -16.610 1.00 74.94 92 LEU A O 1
ATOM 649 N N . ALA A 1 93 ? -1.763 -13.200 -15.459 1.00 74.31 93 ALA A N 1
ATOM 650 C CA . ALA A 1 93 ? -2.403 -13.004 -14.168 1.00 74.31 93 ALA A CA 1
ATOM 651 C C . ALA A 1 93 ? -2.304 -11.515 -13.779 1.00 74.31 93 ALA A C 1
ATOM 653 O O . ALA A 1 93 ? -1.305 -10.874 -14.120 1.00 74.31 93 ALA A O 1
ATOM 654 N N . PRO A 1 94 ? -3.303 -10.954 -13.075 1.00 72.44 94 PRO A N 1
ATOM 655 C CA . PRO A 1 94 ? -3.242 -9.577 -12.604 1.00 72.44 94 PRO A CA 1
ATOM 656 C C . PRO A 1 94 ? -2.027 -9.403 -11.688 1.00 72.44 94 PRO A C 1
ATOM 658 O O . PRO A 1 94 ? -1.990 -9.927 -10.575 1.00 72.44 94 PRO A O 1
ATOM 661 N N . LEU A 1 95 ? -1.022 -8.687 -12.188 1.00 74.69 95 LEU A N 1
ATOM 662 C CA . LEU A 1 95 ? 0.233 -8.440 -11.496 1.00 74.69 95 LEU A CA 1
ATOM 663 C C . LEU A 1 95 ? 0.136 -7.089 -10.777 1.00 74.69 95 LEU A C 1
ATOM 665 O O . LEU A 1 95 ? -0.065 -6.060 -11.418 1.00 74.69 95 LEU A O 1
ATOM 669 N N . ARG A 1 96 ? 0.277 -7.079 -9.447 1.00 86.69 96 ARG A N 1
ATOM 670 C CA . ARG A 1 96 ? 0.393 -5.845 -8.657 1.00 86.69 96 ARG A CA 1
ATOM 671 C C . ARG A 1 96 ? 1.830 -5.713 -8.178 1.00 86.69 96 ARG A C 1
ATOM 673 O O . ARG A 1 96 ? 2.217 -6.386 -7.227 1.00 86.69 96 ARG A O 1
ATOM 680 N N . VAL A 1 97 ? 2.607 -4.860 -8.841 1.00 89.00 97 VAL A N 1
ATOM 681 C CA . VAL A 1 97 ? 3.998 -4.582 -8.464 1.00 89.00 97 VAL A CA 1
ATOM 682 C C . VAL A 1 97 ? 4.135 -3.129 -8.053 1.00 89.00 97 VAL A C 1
ATOM 684 O O . VAL A 1 97 ? 3.799 -2.237 -8.827 1.00 89.00 97 VAL A O 1
ATOM 687 N N . LEU A 1 98 ? 4.681 -2.895 -6.865 1.00 89.69 98 LEU A N 1
ATOM 688 C CA . LEU A 1 98 ? 5.074 -1.574 -6.393 1.00 89.69 98 LEU A CA 1
ATOM 689 C C . LEU A 1 98 ? 6.601 -1.547 -6.268 1.00 89.69 98 LEU A C 1
ATOM 691 O O . LEU A 1 98 ? 7.186 -2.300 -5.489 1.00 89.69 98 LEU A O 1
ATOM 695 N N . THR A 1 99 ? 7.246 -0.704 -7.077 1.00 90.75 99 THR A N 1
ATOM 696 C CA . THR A 1 99 ? 8.707 -0.523 -7.063 1.00 90.75 99 THR A CA 1
ATOM 697 C C . THR A 1 99 ? 9.037 0.819 -6.428 1.00 90.75 99 THR A C 1
ATOM 699 O O . THR A 1 99 ? 8.497 1.840 -6.847 1.00 90.75 99 THR A O 1
ATOM 702 N N . LEU A 1 100 ? 9.903 0.810 -5.419 1.00 90.50 100 LEU A N 1
ATOM 703 C CA . LEU A 1 100 ? 10.430 2.009 -4.772 1.00 90.50 100 LEU A CA 1
ATOM 704 C C . LEU A 1 100 ? 11.921 2.150 -5.081 1.00 90.50 100 LEU A C 1
ATOM 706 O O . LEU A 1 100 ? 12.609 1.153 -5.279 1.00 90.50 100 LEU A O 1
ATOM 710 N N . GLN A 1 101 ? 12.410 3.388 -5.109 1.00 90.56 101 GLN A N 1
ATOM 711 C CA . GLN A 1 101 ? 13.787 3.693 -5.504 1.00 90.56 101 GLN A CA 1
ATOM 712 C C . GLN A 1 101 ? 14.828 3.067 -4.569 1.00 90.56 101 GLN A C 1
ATOM 714 O O . GLN A 1 101 ? 15.826 2.520 -5.028 1.00 90.56 101 GLN A O 1
ATOM 719 N N . ASP A 1 102 ? 14.595 3.143 -3.260 1.00 91.06 102 ASP A N 1
ATOM 720 C CA . ASP A 1 102 ? 15.511 2.644 -2.244 1.00 91.06 102 ASP A CA 1
ATOM 721 C C . ASP A 1 102 ? 14.753 2.041 -1.040 1.00 91.06 102 ASP A C 1
ATOM 723 O O . ASP A 1 102 ? 13.534 2.189 -0.871 1.00 91.06 102 ASP A O 1
ATOM 727 N N . LEU A 1 103 ? 15.487 1.308 -0.198 1.00 90.62 103 LEU A N 1
ATOM 728 C CA . LEU A 1 103 ? 14.941 0.712 1.022 1.00 90.62 103 LEU A CA 1
ATOM 729 C C . LEU A 1 103 ? 14.486 1.776 2.047 1.00 90.62 103 LEU A C 1
ATOM 731 O O . LEU A 1 103 ? 13.404 1.609 2.617 1.00 90.62 103 LEU A O 1
ATOM 735 N N . PRO A 1 104 ? 15.231 2.874 2.297 1.00 92.00 104 PRO A N 1
ATOM 736 C CA . PRO A 1 104 ? 14.771 3.936 3.191 1.00 92.00 104 PRO A CA 1
ATOM 737 C C . PRO A 1 104 ? 13.416 4.533 2.793 1.00 92.00 104 PRO A C 1
ATOM 739 O O . PRO A 1 104 ? 12.553 4.720 3.654 1.00 92.00 104 PRO A O 1
ATOM 742 N N . LEU A 1 105 ? 13.183 4.798 1.507 1.00 91.38 105 LEU A N 1
ATOM 743 C CA . LEU A 1 105 ? 11.912 5.292 0.987 1.00 91.38 105 LEU A CA 1
ATOM 744 C C . LEU A 1 105 ? 10.807 4.263 1.202 1.00 91.38 105 LEU A C 1
ATOM 746 O O . LEU A 1 105 ? 9.723 4.637 1.653 1.00 91.38 105 LEU A O 1
ATOM 750 N N . LEU A 1 106 ? 11.077 2.979 0.953 1.00 90.62 106 LEU A N 1
ATOM 751 C CA . LEU A 1 106 ? 10.134 1.893 1.232 1.00 90.62 106 LEU A CA 1
ATOM 752 C C . LEU A 1 106 ? 9.701 1.893 2.698 1.00 90.62 106 LEU A C 1
ATOM 754 O O . LEU A 1 106 ? 8.503 1.896 2.975 1.00 90.62 106 LEU A O 1
ATOM 758 N N . LEU A 1 107 ? 10.643 1.963 3.639 1.00 91.12 107 LEU A N 1
ATOM 759 C CA . LEU A 1 107 ? 10.346 1.941 5.076 1.00 91.12 107 LEU A CA 1
ATOM 760 C C . LEU A 1 107 ? 9.621 3.210 5.556 1.00 91.12 107 LEU A C 1
ATOM 762 O O . LEU A 1 107 ? 8.742 3.140 6.417 1.00 91.12 107 LEU A O 1
ATOM 766 N N . ARG A 1 108 ? 9.930 4.377 4.976 1.00 92.56 108 ARG A N 1
ATOM 767 C CA . ARG A 1 108 ? 9.207 5.636 5.252 1.00 92.56 108 ARG A CA 1
ATOM 768 C C . ARG A 1 108 ? 7.794 5.635 4.668 1.00 92.56 108 ARG A C 1
ATOM 770 O O . ARG A 1 108 ? 6.879 6.255 5.222 1.00 92.56 108 ARG A O 1
ATOM 777 N N . THR A 1 109 ? 7.609 4.947 3.549 1.00 92.12 109 THR A N 1
ATOM 778 C CA . THR A 1 109 ? 6.325 4.839 2.854 1.00 92.12 109 THR A CA 1
ATOM 779 C C . THR A 1 109 ? 5.427 3.795 3.513 1.00 92.12 109 THR A C 1
ATOM 781 O O . THR A 1 109 ? 4.250 4.062 3.752 1.00 92.12 109 THR A O 1
ATOM 784 N N . LEU A 1 110 ? 5.972 2.647 3.906 1.00 92.50 110 LEU A N 1
ATOM 785 C CA . LEU A 1 110 ? 5.261 1.568 4.591 1.00 92.50 110 LEU A CA 1
ATOM 786 C C . LEU A 1 110 ? 5.654 1.502 6.062 1.00 92.50 110 LEU A C 1
ATOM 788 O O . LEU A 1 110 ? 6.298 0.564 6.530 1.00 92.50 110 LEU A O 1
ATOM 792 N N . THR A 1 111 ? 5.228 2.519 6.806 1.00 94.06 111 THR A N 1
ATOM 793 C CA . THR A 1 111 ? 5.464 2.581 8.248 1.00 94.06 111 THR A CA 1
ATOM 794 C C . THR A 1 111 ? 4.738 1.444 8.983 1.00 94.06 111 THR A C 1
ATOM 796 O O . THR A 1 111 ? 3.703 0.957 8.509 1.00 94.06 111 THR A O 1
ATOM 7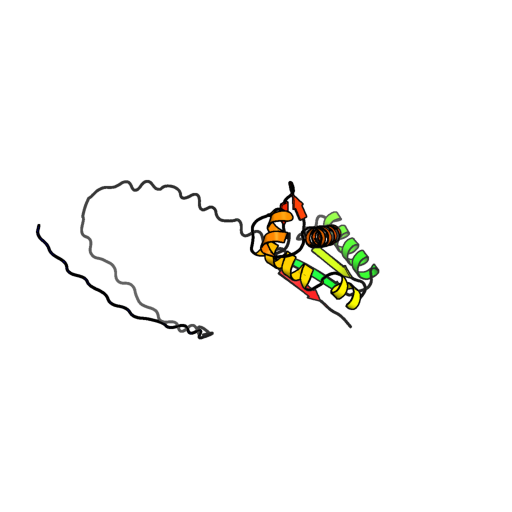99 N N . PRO A 1 112 ? 5.188 1.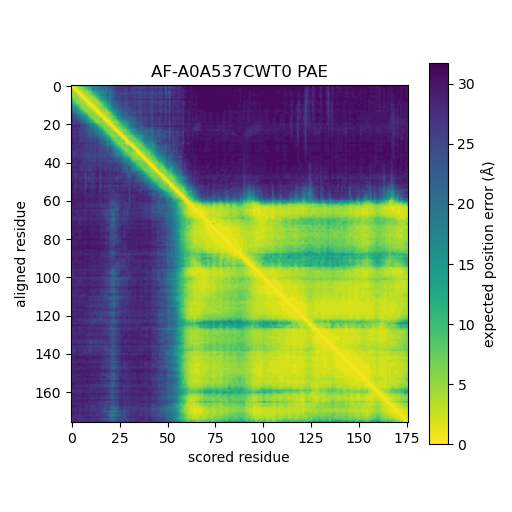062 10.194 1.00 93.38 112 PRO A N 1
ATOM 800 C CA . PRO A 1 112 ? 4.491 0.073 11.024 1.00 93.38 112 PRO A CA 1
ATOM 801 C C . PRO A 1 112 ? 3.016 0.426 11.259 1.00 93.38 112 PRO A C 1
ATOM 803 O O . PRO A 1 112 ? 2.144 -0.441 11.299 1.00 93.38 112 PRO A O 1
ATOM 806 N N . ALA A 1 113 ? 2.720 1.725 11.355 1.00 92.31 113 ALA A N 1
ATOM 807 C CA . ALA A 1 113 ? 1.371 2.241 11.507 1.00 92.31 113 ALA A CA 1
ATOM 808 C C . ALA A 1 113 ? 0.461 1.890 10.320 1.00 92.31 113 ALA A C 1
ATOM 810 O O . ALA A 1 113 ? -0.665 1.440 10.549 1.00 92.31 113 ALA A O 1
ATOM 811 N N . ARG A 1 114 ? 0.955 2.050 9.088 1.00 94.31 114 ARG A N 1
ATOM 812 C CA . ARG A 1 114 ? 0.237 1.699 7.854 1.00 94.31 114 ARG A CA 1
ATOM 813 C C . ARG A 1 114 ? 0.129 0.191 7.674 1.00 94.31 114 ARG A C 1
ATOM 815 O O . ARG A 1 114 ? -0.904 -0.302 7.230 1.00 94.31 114 ARG A O 1
ATOM 822 N N . TRP A 1 115 ? 1.148 -0.554 8.096 1.00 92.25 115 TRP A N 1
ATOM 823 C CA . TRP A 1 115 ? 1.097 -2.013 8.121 1.00 92.25 115 TRP A CA 1
ATOM 824 C C . TRP A 1 115 ? 0.016 -2.554 9.056 1.00 92.25 115 TRP A C 1
ATOM 826 O O . TRP A 1 115 ? -0.728 -3.455 8.673 1.00 92.25 115 TRP A O 1
ATOM 836 N N . ALA A 1 116 ? -0.109 -1.998 10.262 1.00 91.56 116 ALA A N 1
ATOM 837 C CA . ALA A 1 116 ? -1.176 -2.367 11.192 1.00 91.56 116 ALA A CA 1
ATOM 838 C C . ALA A 1 116 ? -2.568 -2.058 10.612 1.00 91.56 116 ALA A C 1
ATOM 840 O O . ALA A 1 116 ? -3.491 -2.858 10.748 1.00 91.56 116 ALA A O 1
ATOM 841 N N . LEU A 1 117 ? -2.700 -0.932 9.903 1.00 93.31 117 LEU A N 1
ATOM 842 C CA . LEU A 1 117 ? -3.935 -0.545 9.223 1.00 93.31 117 LEU A CA 1
ATOM 843 C C . LEU A 1 117 ? -4.332 -1.565 8.146 1.00 93.31 117 LEU A C 1
ATOM 845 O O . LEU A 1 117 ? -5.463 -2.046 8.146 1.00 93.31 117 LEU A O 1
ATOM 849 N N . MET A 1 118 ? -3.401 -1.951 7.269 1.00 91.88 118 MET A N 1
ATOM 850 C CA . MET A 1 118 ? -3.663 -2.957 6.229 1.00 91.88 118 MET A CA 1
ATOM 851 C C . MET A 1 118 ? -3.987 -4.336 6.823 1.00 91.88 118 MET A C 1
ATOM 853 O O . MET A 1 118 ? -4.876 -5.024 6.324 1.00 91.88 118 MET A O 1
ATOM 857 N N . GLN A 1 119 ? -3.327 -4.728 7.917 1.00 89.81 119 GLN A N 1
ATOM 858 C CA . GLN A 1 119 ? -3.645 -5.969 8.635 1.00 89.81 119 GLN A CA 1
ATOM 859 C C . GLN A 1 119 ? -5.060 -5.948 9.231 1.00 89.81 119 GLN A C 1
ATOM 861 O O . GLN A 1 119 ? -5.790 -6.929 9.099 1.00 89.81 119 GLN A O 1
ATOM 866 N N . ALA A 1 120 ? -5.481 -4.826 9.822 1.00 90.69 120 ALA A N 1
ATOM 867 C CA . ALA A 1 120 ? -6.838 -4.666 10.346 1.00 90.69 120 ALA A CA 1
ATOM 868 C C . ALA A 1 120 ? -7.906 -4.710 9.238 1.00 90.69 120 ALA A C 1
ATOM 870 O O . ALA A 1 120 ? -8.986 -5.269 9.429 1.00 90.69 120 ALA A O 1
ATOM 871 N N . LEU A 1 121 ? -7.604 -4.167 8.056 1.00 90.62 121 LEU A N 1
ATOM 872 C CA . LEU A 1 121 ? -8.482 -4.282 6.888 1.00 90.62 121 LEU A CA 1
ATOM 873 C C . LEU A 1 121 ? -8.532 -5.700 6.315 1.00 90.62 121 LEU A C 1
ATOM 875 O O . LEU A 1 121 ? -9.541 -6.083 5.742 1.00 90.62 121 LEU A O 1
ATOM 879 N N . ARG A 1 122 ? -7.467 -6.494 6.467 1.00 86.69 122 ARG A N 1
ATOM 880 C CA . ARG A 1 122 ? -7.445 -7.903 6.045 1.00 86.69 122 ARG A CA 1
ATOM 881 C C . ARG A 1 122 ? -8.275 -8.806 6.949 1.00 86.69 122 ARG A C 1
ATOM 883 O O . ARG A 1 122 ? -8.887 -9.748 6.456 1.00 86.69 122 ARG A O 1
ATOM 890 N N . SER A 1 123 ? -8.278 -8.545 8.254 1.00 85.06 123 SER A N 1
ATOM 891 C CA . SER A 1 123 ? -9.045 -9.338 9.220 1.00 85.06 123 SER A CA 1
ATOM 892 C C . SER A 1 123 ? -10.536 -8.999 9.237 1.00 85.06 123 SER A C 1
ATOM 894 O O . SER A 1 123 ? -11.325 -9.753 9.805 1.00 85.06 123 SER A O 1
ATOM 896 N N . SER A 1 124 ? -10.938 -7.891 8.611 1.00 79.50 124 SER A N 1
ATOM 897 C CA . SER A 1 124 ? -12.319 -7.419 8.592 1.00 79.50 124 SER A CA 1
ATOM 898 C C . SER A 1 124 ? -12.894 -7.313 7.179 1.00 79.50 124 SER A C 1
ATOM 900 O O . SER A 1 124 ? -12.184 -7.374 6.180 1.00 79.50 124 SER A O 1
ATOM 902 N N . SER A 1 125 ? -14.219 -7.216 7.085 1.00 77.25 125 SER A N 1
ATOM 903 C CA . SER A 1 125 ? -14.895 -6.879 5.831 1.00 77.25 125 SER A CA 1
ATOM 904 C C . SER A 1 125 ? -14.534 -5.454 5.387 1.00 77.25 125 SER A C 1
ATOM 906 O O . SER A 1 125 ? -14.046 -4.674 6.213 1.00 77.25 125 SER A O 1
ATOM 908 N N . PRO A 1 126 ? -14.825 -5.073 4.127 1.00 80.56 126 PRO A N 1
ATOM 909 C CA . PRO A 1 126 ? -14.852 -3.669 3.727 1.00 80.56 126 PRO A CA 1
ATOM 910 C C . PRO A 1 126 ? -15.538 -2.826 4.809 1.00 80.56 126 PRO A C 1
ATOM 912 O O . PRO A 1 126 ? -16.582 -3.204 5.342 1.00 80.56 126 PRO A O 1
ATOM 915 N N . THR A 1 127 ? -14.843 -1.788 5.265 1.00 88.56 127 THR A N 1
ATOM 916 C CA . THR A 1 127 ? -15.227 -1.003 6.443 1.00 88.56 127 THR A CA 1
ATOM 917 C C . THR A 1 127 ? -14.976 0.476 6.145 1.00 88.56 127 THR A C 1
ATOM 919 O O . THR A 1 127 ? -14.103 0.819 5.346 1.00 88.56 127 THR A O 1
ATOM 922 N N . SER A 1 128 ? -15.735 1.376 6.772 1.00 92.00 128 SER A N 1
ATOM 923 C CA . SER A 1 128 ? -15.507 2.819 6.649 1.00 92.00 128 SER A CA 1
ATOM 924 C C . SER A 1 128 ? -14.220 3.261 7.364 1.00 92.00 128 SER A C 1
ATOM 926 O O . SER A 1 128 ? -13.754 2.631 8.316 1.00 92.00 128 SER A O 1
ATOM 928 N N . ILE A 1 129 ? -13.655 4.398 6.945 1.00 92.69 129 ILE A N 1
ATOM 929 C CA . ILE A 1 129 ? -12.450 4.982 7.571 1.00 92.69 129 ILE A CA 1
ATOM 930 C C . ILE A 1 129 ? -12.690 5.288 9.061 1.00 92.69 129 ILE A C 1
ATOM 932 O O . ILE A 1 129 ? -11.794 5.130 9.889 1.00 92.69 129 ILE A O 1
ATOM 936 N N . TYR A 1 130 ? -13.909 5.696 9.415 1.00 92.25 130 TYR A N 1
ATOM 937 C CA . TYR A 1 130 ? -14.286 6.009 10.792 1.00 92.25 130 TYR A CA 1
ATOM 938 C C . TYR A 1 130 ? -14.258 4.774 11.703 1.00 92.25 130 TYR A C 1
ATOM 940 O O . TYR A 1 130 ? -13.651 4.802 12.774 1.00 92.25 130 TYR A O 1
ATOM 948 N N . GLU A 1 131 ? -14.851 3.669 11.254 1.00 91.81 131 GLU A N 1
ATOM 949 C CA . GLU A 1 131 ? -14.842 2.405 11.996 1.00 91.81 131 GLU A CA 1
ATOM 950 C C . GLU A 1 131 ? -13.426 1.822 12.105 1.00 91.81 131 GLU A C 1
ATOM 952 O O . GLU A 1 131 ? -13.036 1.300 13.151 1.00 91.81 131 GLU A O 1
ATOM 957 N N . LEU A 1 132 ? -12.606 1.985 11.063 1.00 92.94 132 LEU A N 1
ATOM 958 C CA . LEU A 1 132 ? -11.193 1.612 11.100 1.00 92.94 132 LEU A CA 1
ATOM 959 C C . LEU A 1 132 ? -10.416 2.400 12.166 1.00 92.94 132 LEU A C 1
ATOM 961 O O . LEU A 1 132 ? -9.625 1.815 12.906 1.00 92.94 132 LEU A O 1
ATOM 965 N N . ALA A 1 133 ? -10.666 3.707 12.281 1.00 93.69 133 ALA A N 1
ATOM 966 C CA . ALA A 1 133 ? -10.032 4.551 13.290 1.00 93.69 133 ALA A CA 1
ATOM 967 C C . ALA A 1 133 ? -10.408 4.135 14.718 1.00 93.69 133 ALA A C 1
ATOM 969 O O . ALA A 1 133 ? -9.528 4.020 15.574 1.00 93.69 133 ALA A O 1
ATOM 970 N N . LYS A 1 134 ? -11.689 3.815 14.952 1.00 93.12 134 LYS A N 1
ATOM 971 C CA . LYS A 1 134 ? -12.156 3.269 16.235 1.00 93.12 134 LYS A CA 1
ATOM 972 C C . LYS A 1 134 ? -11.468 1.956 16.593 1.00 93.12 134 LYS A C 1
ATOM 974 O O . LYS A 1 134 ? -10.992 1.814 17.713 1.00 93.12 134 LYS A O 1
ATOM 979 N N . ARG A 1 135 ? -11.382 1.017 15.646 1.00 90.88 135 ARG A N 1
ATOM 980 C CA . ARG A 1 135 ? -10.764 -0.303 15.863 1.00 90.88 135 ARG A CA 1
ATOM 981 C C . ARG A 1 135 ? -9.268 -0.227 16.145 1.00 90.88 135 ARG A C 1
ATOM 983 O O . ARG A 1 135 ? -8.756 -1.001 16.942 1.00 90.88 135 ARG A O 1
ATOM 990 N N . LEU A 1 136 ? -8.568 0.690 15.482 1.00 91.38 136 LEU A N 1
ATOM 991 C CA . LEU A 1 136 ? -7.137 0.908 15.697 1.00 91.38 136 LEU A CA 1
ATOM 992 C C . LEU A 1 136 ? -6.845 1.769 16.933 1.00 91.38 136 LEU A C 1
ATOM 994 O O . LEU A 1 136 ? -5.672 1.951 17.252 1.00 91.38 136 LEU A O 1
ATOM 998 N N . HIS A 1 137 ? -7.875 2.312 17.596 1.00 93.00 137 HIS A N 1
ATOM 999 C CA . HIS A 1 137 ? -7.748 3.286 18.683 1.00 93.00 137 HIS A CA 1
ATOM 1000 C C . HIS A 1 137 ? -6.833 4.465 18.307 1.00 93.00 137 HIS A C 1
ATOM 1002 O O . HIS A 1 137 ? -5.950 4.860 19.066 1.00 93.00 137 HIS A O 1
ATOM 1008 N N . ARG A 1 138 ? -7.014 5.007 17.094 1.00 93.44 138 ARG A N 1
ATOM 1009 C CA . ARG A 1 138 ? -6.205 6.105 16.538 1.00 93.44 138 ARG A CA 1
ATOM 1010 C C . ARG A 1 138 ? -7.066 7.272 16.082 1.00 93.44 138 ARG A C 1
ATOM 1012 O O . ARG A 1 138 ? -8.227 7.098 15.719 1.00 93.44 138 ARG A O 1
ATOM 1019 N N . ASP A 1 139 ? -6.453 8.450 16.011 1.00 94.75 139 ASP A N 1
ATOM 1020 C CA . ASP A 1 139 ? -7.110 9.653 15.505 1.00 94.75 139 ASP A CA 1
ATOM 1021 C C . ASP A 1 139 ? -7.556 9.501 14.050 1.00 94.75 139 ASP A C 1
ATOM 1023 O O . ASP A 1 139 ? -6.766 9.167 13.160 1.00 94.75 139 ASP A O 1
ATOM 1027 N N . TYR A 1 140 ? -8.817 9.851 13.787 1.00 94.94 140 TYR A N 1
ATOM 1028 C CA . TYR A 1 140 ? -9.420 9.793 12.455 1.00 94.94 140 TYR A CA 1
ATOM 1029 C C . TYR A 1 140 ? -8.604 10.543 11.393 1.00 94.94 140 TYR A C 1
ATOM 1031 O O . TYR A 1 140 ? -8.430 10.035 10.290 1.00 94.94 140 TYR A O 1
ATOM 1039 N N . LYS A 1 141 ? -8.061 11.726 11.716 1.00 95.62 141 LYS A N 1
ATOM 1040 C CA . LYS A 1 141 ? -7.259 12.528 10.772 1.00 95.62 141 LYS A CA 1
ATOM 1041 C C . LYS A 1 141 ? -6.008 11.780 10.298 1.00 95.62 141 LYS A C 1
ATOM 1043 O O . LYS A 1 141 ? -5.687 11.807 9.108 1.00 95.62 141 LYS A O 1
ATOM 1048 N N . ASN A 1 142 ? -5.341 11.078 11.213 1.00 94.62 142 ASN A N 1
ATOM 1049 C CA . ASN A 1 142 ? -4.142 10.299 10.907 1.00 94.62 142 ASN A CA 1
ATOM 1050 C C . ASN A 1 142 ? -4.505 9.083 10.053 1.00 94.62 142 ASN A C 1
ATOM 1052 O O . ASN A 1 142 ? -3.884 8.850 9.020 1.00 94.62 142 ASN A O 1
ATOM 1056 N N . VAL A 1 143 ? -5.578 8.377 10.420 1.00 95.12 143 VAL A N 1
ATOM 1057 C CA . VAL A 1 143 ? -6.072 7.218 9.662 1.00 95.12 143 VAL A CA 1
ATOM 1058 C C . VAL A 1 143 ? -6.523 7.625 8.262 1.00 95.12 143 VAL A C 1
ATOM 1060 O O . VAL A 1 143 ? -6.163 6.963 7.298 1.00 95.12 143 VAL A O 1
ATOM 1063 N N . HIS A 1 144 ? -7.243 8.737 8.116 1.00 94.69 144 HIS A N 1
ATOM 1064 C CA . HIS A 1 144 ? -7.646 9.259 6.812 1.00 94.69 144 HIS A CA 1
ATOM 1065 C C . HIS A 1 144 ? -6.433 9.594 5.934 1.00 94.69 144 HIS A C 1
ATOM 1067 O O . HIS A 1 144 ? -6.406 9.247 4.753 1.00 94.69 144 HIS A O 1
ATOM 1073 N N . THR A 1 145 ? -5.418 10.247 6.505 1.00 95.25 145 THR A N 1
ATOM 1074 C CA . THR A 1 145 ? -4.180 10.590 5.788 1.00 95.25 145 THR A CA 1
ATOM 1075 C C . THR A 1 145 ? -3.433 9.334 5.346 1.00 95.25 145 THR A C 1
ATOM 1077 O O . THR A 1 145 ? -2.998 9.246 4.200 1.00 95.25 145 THR A O 1
ATOM 1080 N N . ASP A 1 146 ? -3.323 8.337 6.223 1.00 94.50 146 ASP A N 1
ATOM 1081 C CA . ASP A 1 146 ? -2.678 7.066 5.899 1.00 94.50 146 ASP A CA 1
ATOM 1082 C C . ASP A 1 146 ? -3.457 6.281 4.839 1.00 94.50 146 ASP A C 1
ATOM 1084 O O . ASP A 1 146 ? -2.852 5.782 3.894 1.00 94.50 146 ASP A O 1
ATOM 1088 N N . VAL A 1 147 ? -4.788 6.220 4.939 1.00 94.12 147 VAL A N 1
ATOM 1089 C CA . VAL A 1 147 ? -5.654 5.608 3.920 1.00 94.12 147 VAL A CA 1
ATOM 1090 C C . VAL A 1 147 ? -5.476 6.299 2.571 1.00 94.12 147 VAL A C 1
ATOM 1092 O O . VAL A 1 147 ? -5.313 5.613 1.569 1.00 94.12 147 VAL A O 1
ATOM 1095 N N . SER A 1 148 ? -5.460 7.633 2.541 1.00 94.12 148 SER A N 1
ATOM 1096 C CA . SER A 1 148 ? -5.294 8.401 1.299 1.00 94.12 148 SER A CA 1
ATOM 1097 C C . SER A 1 148 ? -3.961 8.071 0.625 1.00 94.12 148 SER A C 1
ATOM 1099 O O . SER A 1 148 ? -3.942 7.710 -0.546 1.00 94.12 148 SER A O 1
ATOM 1101 N N . ARG A 1 149 ? -2.863 8.052 1.393 1.00 93.62 149 ARG A N 1
ATOM 1102 C CA . ARG A 1 149 ? -1.543 7.652 0.879 1.00 93.62 149 ARG A CA 1
ATOM 1103 C C . ARG A 1 149 ? -1.515 6.209 0.380 1.00 93.62 149 ARG A C 1
ATOM 1105 O O . ARG A 1 149 ? -0.878 5.910 -0.621 1.00 93.62 149 ARG A O 1
ATOM 1112 N N . LEU A 1 150 ? -2.181 5.287 1.072 1.00 92.94 150 LEU A N 1
ATOM 1113 C CA . LEU A 1 150 ? -2.232 3.884 0.652 1.00 92.94 150 LEU A CA 1
ATOM 1114 C C . LEU A 1 150 ? -3.082 3.677 -0.612 1.00 92.94 150 LEU A C 1
ATOM 1116 O O . LEU A 1 150 ? -2.781 2.770 -1.389 1.00 92.94 150 LEU A O 1
ATOM 1120 N N . ILE A 1 151 ? -4.100 4.513 -0.832 1.00 92.69 151 ILE A N 1
ATOM 1121 C CA . ILE A 1 151 ? -4.874 4.556 -2.080 1.00 92.69 151 ILE A CA 1
ATOM 1122 C C . ILE A 1 151 ? -4.016 5.116 -3.220 1.00 92.69 151 ILE A C 1
ATOM 1124 O O . ILE A 1 151 ? -3.993 4.527 -4.295 1.00 92.69 151 ILE A O 1
ATOM 1128 N N . GLU A 1 152 ? -3.262 6.195 -2.985 1.00 91.38 152 GLU A N 1
ATOM 1129 C CA . GLU A 1 152 ? -2.327 6.764 -3.974 1.00 91.38 152 GLU A CA 1
ATOM 1130 C C . GLU A 1 152 ? -1.272 5.743 -4.428 1.00 91.38 152 GLU A C 1
ATOM 1132 O O . GLU A 1 152 ? -0.909 5.694 -5.599 1.00 91.38 152 GLU A O 1
ATOM 1137 N N . LEU A 1 153 ? -0.821 4.879 -3.515 1.00 89.38 153 LEU A N 1
ATOM 1138 C CA . LEU A 1 153 ? 0.107 3.784 -3.813 1.00 89.38 153 LEU A CA 1
ATOM 1139 C C . LEU A 1 153 ? -0.565 2.559 -4.462 1.00 89.38 153 LEU A C 1
ATOM 1141 O O . LEU A 1 153 ? 0.124 1.591 -4.785 1.00 89.38 153 LEU A O 1
ATOM 1145 N N . GLY A 1 154 ? -1.895 2.548 -4.604 1.00 88.56 154 GLY A N 1
ATOM 1146 C CA . GLY A 1 154 ? -2.657 1.422 -5.159 1.00 88.56 154 GLY A CA 1
ATOM 1147 C C . GLY A 1 154 ? -2.682 0.167 -4.272 1.00 88.56 154 GLY A C 1
ATOM 1148 O O . GLY A 1 154 ? -2.938 -0.943 -4.753 1.00 88.56 154 GLY A O 1
ATOM 1149 N N . LEU A 1 155 ? -2.386 0.317 -2.976 1.00 90.31 155 LEU A N 1
ATOM 1150 C CA . LEU A 1 155 ? -2.331 -0.785 -2.007 1.00 90.31 155 LEU A CA 1
ATOM 1151 C C . LEU A 1 155 ? -3.700 -1.107 -1.408 1.00 90.31 155 LEU A C 1
ATOM 1153 O O . LEU A 1 155 ? -3.962 -2.259 -1.049 1.00 90.31 155 LEU A O 1
ATOM 1157 N N . ILE A 1 156 ? -4.552 -0.090 -1.300 1.00 91.50 156 ILE A N 1
ATOM 1158 C CA . ILE A 1 156 ? -5.929 -0.173 -0.819 1.00 91.50 156 ILE A CA 1
ATOM 1159 C C . ILE A 1 156 ? -6.836 0.377 -1.912 1.00 91.50 156 ILE A C 1
ATOM 1161 O O . ILE A 1 156 ? -6.544 1.418 -2.492 1.00 91.50 156 ILE A O 1
ATOM 1165 N N . ASP A 1 157 ? -7.961 -0.295 -2.130 1.00 89.00 157 ASP A N 1
ATOM 1166 C CA . ASP A 1 157 ? -9.019 0.190 -3.005 1.00 89.00 157 ASP A CA 1
ATOM 1167 C C . ASP A 1 157 ? -10.162 0.759 -2.150 1.00 89.00 157 ASP A C 1
ATOM 1169 O O . ASP A 1 157 ? -10.509 0.222 -1.090 1.00 89.00 157 ASP A O 1
ATOM 1173 N N . ARG A 1 158 ? -10.757 1.864 -2.611 1.00 89.81 158 ARG A N 1
ATOM 1174 C CA . ARG A 1 158 ? -11.947 2.469 -2.001 1.00 89.81 158 ARG A CA 1
ATOM 1175 C C . ARG A 1 158 ? -13.157 2.225 -2.895 1.00 89.81 158 ARG A C 1
ATOM 1177 O O . ARG A 1 158 ? -13.127 2.577 -4.069 1.00 89.81 158 ARG A O 1
ATOM 1184 N N . GLN A 1 159 ? -14.219 1.652 -2.339 1.00 86.38 159 GLN A N 1
ATOM 1185 C CA . GLN A 1 159 ? -15.456 1.316 -3.049 1.00 86.38 159 GLN A CA 1
ATOM 1186 C C . GLN A 1 159 ? -16.651 1.782 -2.215 1.00 86.38 159 GLN A C 1
ATOM 1188 O O . GLN A 1 159 ? -16.752 1.431 -1.046 1.00 86.38 159 GLN A O 1
ATOM 1193 N N . ALA A 1 160 ? -17.538 2.603 -2.787 1.00 84.88 160 ALA A N 1
ATOM 1194 C CA . ALA A 1 160 ? -18.759 3.088 -2.121 1.00 84.88 160 ALA A CA 1
ATOM 1195 C C . ALA A 1 160 ? -18.550 3.685 -0.703 1.00 84.88 160 ALA A C 1
ATOM 1197 O O . ALA A 1 160 ? -19.414 3.592 0.161 1.00 84.88 160 ALA A O 1
ATOM 1198 N N . GLY A 1 161 ? -17.395 4.313 -0.452 1.00 83.00 161 GLY A N 1
ATOM 1199 C CA . GLY A 1 161 ? -17.057 4.899 0.853 1.00 83.00 161 GLY A CA 1
ATOM 1200 C C . GLY A 1 161 ? -16.372 3.944 1.837 1.00 83.00 161 GLY A C 1
ATOM 1201 O O . GLY A 1 161 ? -15.834 4.409 2.843 1.00 83.00 161 GLY A O 1
ATOM 1202 N N . GLU A 1 162 ? -16.302 2.657 1.514 1.00 88.94 162 GLU A N 1
ATOM 1203 C CA . GLU A 1 162 ? -15.578 1.634 2.264 1.00 88.94 162 GLU A CA 1
ATOM 1204 C C . GLU A 1 162 ? -14.182 1.411 1.684 1.00 88.94 162 GLU A C 1
ATOM 1206 O O . GLU A 1 162 ? -13.923 1.663 0.505 1.00 88.94 162 GLU A O 1
ATOM 1211 N N . VAL A 1 163 ? -13.264 0.949 2.529 1.00 90.94 163 VAL A N 1
ATOM 1212 C CA . VAL A 1 163 ? -11.885 0.636 2.148 1.00 90.94 163 VAL A CA 1
ATOM 1213 C C . VAL A 1 163 ? -11.606 -0.851 2.310 1.00 90.94 163 VAL A C 1
ATOM 1215 O O . VAL A 1 163 ? -12.041 -1.473 3.281 1.00 90.94 163 VAL A O 1
ATOM 1218 N N . ALA A 1 164 ? -10.875 -1.420 1.352 1.00 89.44 164 ALA A N 1
ATOM 1219 C CA . ALA A 1 164 ? -10.520 -2.832 1.341 1.00 89.44 164 ALA A CA 1
ATOM 1220 C C . ALA A 1 164 ? -9.127 -3.066 0.745 1.00 89.44 164 ALA A C 1
ATOM 1222 O O . ALA A 1 164 ? -8.674 -2.356 -0.153 1.00 89.44 164 ALA A O 1
ATOM 1223 N N . VAL A 1 165 ? -8.452 -4.108 1.229 1.00 89.25 165 VAL A N 1
ATOM 1224 C CA . VAL A 1 165 ? -7.158 -4.542 0.690 1.00 89.25 165 VAL A CA 1
ATOM 1225 C C . VAL A 1 165 ? -7.387 -5.497 -0.481 1.00 89.25 165 VAL A C 1
ATOM 1227 O O . VAL A 1 165 ? -8.155 -6.458 -0.392 1.00 89.25 165 VAL A O 1
ATOM 1230 N N . ALA A 1 166 ? -6.707 -5.239 -1.596 1.00 80.81 166 ALA A N 1
ATOM 1231 C CA . ALA A 1 166 ? -6.906 -5.967 -2.847 1.00 80.81 166 ALA A CA 1
ATOM 1232 C C . ALA A 1 166 ? -5.917 -7.123 -3.082 1.00 80.81 166 ALA A C 1
ATOM 1234 O O . ALA A 1 166 ? -5.824 -7.648 -4.192 1.00 80.81 166 ALA A O 1
ATOM 1235 N N . TRP A 1 167 ? -5.183 -7.528 -2.051 1.00 86.31 167 TRP A N 1
ATOM 1236 C CA . TRP A 1 167 ? -4.197 -8.603 -2.097 1.00 86.31 167 TRP A CA 1
ATOM 1237 C C . TRP A 1 167 ? -4.241 -9.446 -0.819 1.00 86.31 167 TRP A C 1
ATOM 1239 O O . TRP A 1 167 ? -4.732 -9.020 0.225 1.00 86.31 167 TRP A O 1
ATOM 1249 N N . ASP A 1 168 ? -3.752 -10.673 -0.927 1.00 85.19 168 ASP A N 1
ATOM 1250 C CA . ASP A 1 168 ? -3.744 -11.689 0.118 1.00 85.19 168 ASP A CA 1
ATOM 1251 C C . ASP A 1 168 ? -2.347 -11.931 0.693 1.00 85.19 168 ASP A C 1
ATOM 1253 O O . ASP A 1 168 ? -2.213 -12.197 1.889 1.00 85.19 168 ASP A O 1
ATOM 1257 N N . VAL A 1 169 ? -1.324 -11.821 -0.157 1.00 87.75 169 VAL A N 1
ATOM 1258 C CA . VAL A 1 169 ? 0.080 -12.101 0.159 1.00 87.75 169 VAL A CA 1
ATOM 1259 C C . VAL A 1 169 ? 0.932 -10.924 -0.295 1.00 87.75 169 VAL A C 1
ATOM 1261 O O . VAL A 1 169 ? 0.742 -10.423 -1.400 1.00 87.75 169 VAL A O 1
ATOM 1264 N N . VAL A 1 170 ? 1.894 -10.512 0.532 1.00 89.06 170 VAL A N 1
ATOM 1265 C CA . VAL A 1 170 ? 2.929 -9.549 0.136 1.00 89.06 170 VAL A CA 1
ATOM 1266 C C . VAL A 1 170 ? 4.258 -10.268 0.037 1.00 89.06 170 VAL A C 1
ATOM 1268 O O . VAL A 1 170 ? 4.685 -10.927 0.983 1.00 89.06 170 VAL A O 1
ATOM 1271 N N . ARG A 1 171 ? 4.912 -10.135 -1.112 1.00 90.56 171 ARG A N 1
ATOM 1272 C CA . ARG A 1 171 ? 6.266 -10.624 -1.349 1.00 90.56 171 ARG A CA 1
ATOM 1273 C C . ARG A 1 171 ? 7.177 -9.424 -1.537 1.00 90.56 171 ARG A C 1
ATOM 1275 O O . ARG A 1 171 ? 6.992 -8.669 -2.483 1.00 90.56 171 ARG A O 1
ATOM 1282 N N . ALA A 1 172 ? 8.147 -9.261 -0.648 1.00 90.06 172 ALA A N 1
ATOM 1283 C CA . ALA A 1 172 ? 9.174 -8.240 -0.782 1.00 90.06 172 ALA A CA 1
ATOM 1284 C C . ALA A 1 172 ? 10.475 -8.879 -1.272 1.00 90.06 172 ALA A C 1
ATOM 1286 O O . ALA A 1 172 ? 10.924 -9.874 -0.704 1.00 90.06 172 ALA A O 1
ATOM 1287 N N . GLU A 1 173 ? 11.071 -8.310 -2.315 1.00 86.56 173 GLU A N 1
ATOM 1288 C CA . GLU A 1 173 ? 12.389 -8.699 -2.813 1.00 86.56 173 GLU A CA 1
ATOM 1289 C C . GLU A 1 173 ? 13.319 -7.485 -2.738 1.00 86.56 173 GLU A C 1
ATOM 1291 O O . GLU A 1 173 ? 13.039 -6.433 -3.317 1.00 86.56 173 GLU A O 1
ATOM 1296 N N . LEU A 1 174 ? 14.411 -7.638 -1.990 1.00 84.62 174 LEU A N 1
ATOM 1297 C CA . LEU A 1 174 ? 15.420 -6.610 -1.757 1.00 84.62 174 LEU A CA 1
ATOM 1298 C C . LEU A 1 174 ? 16.731 -7.101 -2.368 1.00 84.62 174 LEU A C 1
ATOM 1300 O O . LEU A 1 174 ? 17.195 -8.189 -2.028 1.00 84.62 174 LEU A O 1
ATOM 1304 N N . ARG A 1 175 ? 17.300 -6.315 -3.281 1.00 75.75 175 ARG A N 1
ATOM 1305 C CA . ARG A 1 175 ? 18.598 -6.577 -3.909 1.00 75.75 175 ARG A CA 1
ATOM 1306 C C . ARG A 1 175 ? 19.540 -5.436 -3.521 1.00 75.75 175 ARG A C 1
ATOM 1308 O O . ARG A 1 175 ? 19.113 -4.284 -3.551 1.00 75.75 175 ARG A O 1
ATOM 1315 N N . PHE A 1 176 ? 20.759 -5.779 -3.116 1.00 70.31 176 PHE A N 1
ATOM 1316 C CA . PHE A 1 176 ? 21.814 -4.853 -2.701 1.00 70.31 176 PHE A CA 1
ATOM 1317 C C . PHE A 1 176 ? 23.018 -5.009 -3.622 1.00 70.31 176 PHE A C 1
ATOM 1319 O O . PHE A 1 176 ? 23.229 -6.155 -4.088 1.00 70.31 176 PHE A O 1
#

Mean predicted aligned error: 16.56 Å

Nearest PDB structures (foldseek):
  1lnw-assembly3_F  TM=6.919E-01  e=2.567E-03  Pseudomonas aeruginosa
  4qvg-assembly1_A  TM=7.896E-01  e=4.316E-02  Streptosporangium sibiricum
  7clu-assembly1_B  TM=6.841E-01  e=5.992E-02  Serratia marcescens
  7clu-assembly1_A  TM=6.887E-01  e=6.833E-02  Serratia marcescens
  7y3h-assembly1_A  TM=6.053E-01  e=6.399E-02  Apiospora montagnei NRRL 25634

Foldseek 3Di:
DDDDDDDDDDDDDDDDDDDDDDDDDDDDDDDDDDDDDDDDDDDDDPPPPPVPPPPPVPPPPFFEEEEEEDDPVVVVVVVVVVVVCVVVVHDDDDYHYQYDHHPVVVCVLCDPLLVVLQVVLVVDDFDALVVSCVVVVHDSVVSVVSQVSCVVSVQWDADPRTIHGPGRYYDYDYDD

Radius of gyration: 28.41 Å; Cα contacts (8 Å, |Δi|>4): 139; chains: 1; bounding box: 66×72×80 Å

Sequence (176 aa):
MPCSKSSCTTICATGCAMAGWSSTRTGAAECAAAAPPTSSGRSSSCATTSSATSRRRSVALARTLELRVGAAGDALDRFEAAWNRVAEGRRLAPLRVLTLQDLPLLLRTLTPARWALMQALRSSSPTSIYELAKRLHRDYKNVHTDVSRLIELGLIDRQAGEVAVAWDVVRAELRF

Solvent-accessible surface area (backbone atoms only — not comparable to full-atom values): 11677 Å² total; per-residue (Å²): 138,81,89,79,91,86,88,88,87,80,91,83,83,87,81,88,82,91,82,73,94,74,85,83,78,89,74,91,78,92,79,83,89,82,86,86,86,89,83,92,80,92,76,89,75,88,71,75,79,71,75,72,76,70,78,69,70,74,76,68,74,80,33,54,33,38,38,38,44,40,57,69,63,64,49,50,54,52,48,50,58,52,49,53,41,46,76,71,70,47,89,70,77,90,78,46,73,50,71,30,72,39,65,70,58,44,50,69,71,58,32,73,69,55,50,52,51,54,52,55,36,65,78,42,68,74,40,41,66,66,60,52,14,62,76,67,73,46,62,53,70,60,46,51,52,50,50,50,54,34,39,76,69,67,59,32,49,76,56,99,76,23,41,35,59,78,54,73,44,80,47,76,52,83,76,133